Protein AF-A0A6L8QB76-F1 (afdb_monomer)

Foldseek 3Di:
DPPVCVVVDDPLVVLVVCCVPQAANAEAADPPDPVSVVVLVSNLVNPTRYHYDYDCPVDDDPVSVVSVVVSCVVSVD

Sequence (77 aa):
MDPKDFETKSPEELLRWSMDNYGLKAGLASSFGVEDMVLIDMISKLGGPITIFTLDTGRLHEETYELMERVRTKYGL

pLDDT: mean 93.37, std 5.4, range [71.06, 98.12]

Structure (mmCIF, N/CA/C/O backbone):
data_AF-A0A6L8QB76-F1
#
_entry.id   AF-A0A6L8QB76-F1
#
loop_
_atom_site.group_PDB
_atom_site.id
_atom_site.type_symbol
_atom_site.label_atom_id
_atom_site.label_alt_id
_atom_site.label_comp_id
_atom_site.label_asym_id
_atom_site.label_entity_id
_atom_site.label_seq_id
_atom_site.pdbx_PDB_ins_code
_atom_site.Cartn_x
_atom_site.Cartn_y
_atom_site.Cartn_z
_atom_site.occupancy
_atom_site.B_iso_or_equiv
_atom_site.auth_seq_id
_atom_site.auth_comp_id
_atom_site.auth_asym_id
_atom_site.auth_atom_id
_atom_site.pdbx_PDB_model_num
ATOM 1 N N . MET A 1 1 ? 9.646 -11.609 -16.119 1.00 84.56 1 MET A N 1
ATOM 2 C CA . MET A 1 1 ? 10.914 -11.072 -15.596 1.00 84.56 1 MET A CA 1
ATOM 3 C C . MET A 1 1 ? 11.485 -12.129 -14.671 1.00 84.56 1 MET A C 1
ATOM 5 O O . MET A 1 1 ? 10.703 -12.695 -13.915 1.00 84.56 1 MET A O 1
ATOM 9 N N . ASP A 1 2 ? 12.768 -12.470 -14.794 1.00 89.19 2 ASP 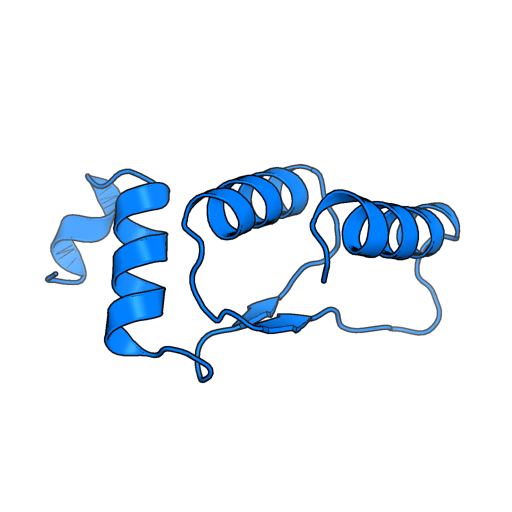A N 1
ATOM 10 C CA . ASP A 1 2 ? 13.409 -13.396 -13.852 1.00 89.19 2 ASP A CA 1
ATOM 11 C C . ASP A 1 2 ? 13.652 -12.643 -12.527 1.00 89.19 2 ASP A C 1
ATOM 13 O O . ASP A 1 2 ? 14.143 -11.511 -12.579 1.00 89.19 2 ASP A O 1
ATOM 17 N N . PRO A 1 3 ? 13.309 -13.210 -11.352 1.00 86.56 3 PRO A N 1
ATOM 18 C CA . PRO A 1 3 ? 13.582 -12.589 -10.053 1.00 86.56 3 PRO A CA 1
ATOM 19 C C . PRO A 1 3 ? 15.030 -12.129 -9.852 1.00 86.56 3 PRO A C 1
ATOM 21 O O . PRO A 1 3 ? 15.273 -11.181 -9.110 1.00 86.56 3 PRO A O 1
ATOM 24 N N . LYS A 1 4 ? 16.000 -12.762 -10.523 1.00 91.50 4 LYS A N 1
ATOM 25 C CA . LYS A 1 4 ? 17.418 -12.375 -10.456 1.00 91.50 4 LYS A CA 1
ATOM 26 C C . LYS A 1 4 ? 17.704 -10.987 -11.030 1.00 91.50 4 LYS A C 1
ATOM 28 O O . LYS A 1 4 ? 18.721 -10.398 -10.681 1.00 91.50 4 LYS A O 1
ATOM 33 N N . ASP A 1 5 ? 16.822 -10.467 -11.880 1.00 93.12 5 ASP A N 1
ATOM 34 C CA . ASP A 1 5 ? 17.016 -9.179 -12.545 1.00 93.12 5 ASP A CA 1
ATOM 35 C C . ASP A 1 5 ? 16.439 -8.000 -11.742 1.00 93.12 5 ASP A C 1
ATOM 37 O O . ASP A 1 5 ? 16.682 -6.848 -12.106 1.00 93.12 5 ASP A O 1
ATOM 41 N N . PHE A 1 6 ? 15.677 -8.257 -10.669 1.00 95.31 6 PHE A N 1
ATOM 42 C CA . PHE A 1 6 ? 14.844 -7.246 -9.998 1.00 95.31 6 PHE A CA 1
ATOM 43 C C . PHE A 1 6 ? 15.640 -6.054 -9.456 1.00 95.31 6 PHE A C 1
ATOM 45 O O . PHE A 1 6 ? 15.193 -4.921 -9.595 1.00 95.31 6 PHE A O 1
ATOM 52 N N . GLU A 1 7 ? 16.842 -6.286 -8.926 1.00 95.94 7 GLU A N 1
ATOM 53 C CA . GLU A 1 7 ? 17.712 -5.239 -8.359 1.00 95.94 7 GLU A CA 1
ATOM 54 C C . GLU A 1 7 ? 18.128 -4.162 -9.378 1.00 95.94 7 GLU A C 1
ATOM 56 O O . GLU A 1 7 ? 18.534 -3.064 -9.009 1.00 95.94 7 GLU A O 1
ATOM 61 N N . THR A 1 8 ? 18.045 -4.466 -10.677 1.00 96.69 8 THR A N 1
ATOM 62 C CA . THR A 1 8 ? 18.422 -3.533 -11.754 1.00 96.69 8 THR A CA 1
ATOM 63 C C . THR A 1 8 ? 17.238 -2.769 -12.339 1.00 96.69 8 THR A C 1
ATOM 65 O O . THR A 1 8 ? 17.415 -1.970 -13.261 1.00 96.69 8 THR A O 1
ATOM 68 N N . LYS A 1 9 ? 16.025 -3.039 -11.848 1.00 97.25 9 LYS A N 1
ATOM 69 C CA . LYS A 1 9 ? 14.773 -2.549 -12.423 1.00 97.25 9 LYS A CA 1
ATOM 70 C C . LYS A 1 9 ? 14.250 -1.339 -11.685 1.00 97.25 9 LYS A C 1
ATOM 72 O O . LYS A 1 9 ? 14.465 -1.179 -10.485 1.00 97.25 9 LYS A O 1
ATOM 77 N N . SER A 1 10 ? 13.535 -0.487 -12.414 1.00 97.12 10 SER A N 1
ATOM 78 C CA . SER A 1 10 ? 12.841 0.629 -11.785 1.00 97.12 10 SER A CA 1
ATOM 79 C C . SER A 1 10 ? 11.668 0.119 -10.931 1.00 97.12 10 SER A C 1
ATOM 81 O O . SER A 1 10 ? 11.097 -0.941 -11.223 1.00 97.12 10 SER A O 1
ATOM 83 N N . PRO A 1 11 ? 11.248 0.874 -9.900 1.00 95.81 11 PRO A N 1
ATOM 84 C CA . PRO A 1 11 ? 10.049 0.546 -9.133 1.00 95.81 11 PRO A CA 1
ATOM 85 C C . PRO A 1 11 ? 8.810 0.364 -10.021 1.00 95.81 11 PRO A C 1
ATOM 87 O O . PRO A 1 11 ? 8.033 -0.565 -9.818 1.00 95.81 11 PRO A O 1
ATOM 90 N N . GLU A 1 12 ? 8.640 1.195 -11.050 1.00 95.69 12 GLU A N 1
ATOM 91 C CA . GLU A 1 12 ? 7.513 1.121 -11.983 1.00 95.69 12 GLU A CA 1
ATOM 92 C C . GLU 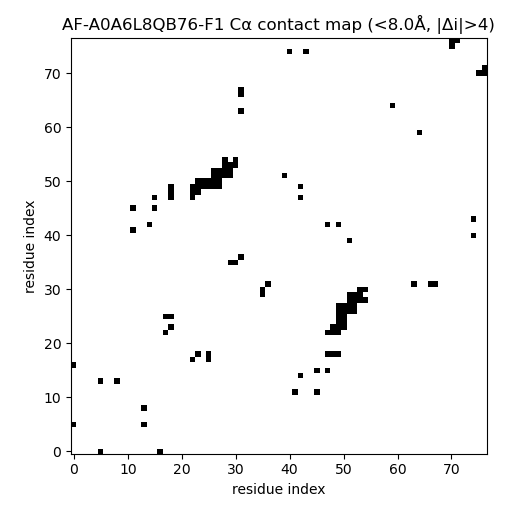A 1 12 ? 7.522 -0.163 -12.819 1.00 95.69 12 GLU A C 1
ATOM 94 O O . GLU A 1 12 ? 6.457 -0.738 -13.058 1.00 95.69 12 GLU A O 1
ATOM 99 N N . GLU A 1 13 ? 8.699 -0.635 -13.248 1.00 96.00 13 GLU A N 1
ATOM 100 C CA . GLU A 1 13 ? 8.834 -1.917 -13.948 1.00 96.00 13 GLU A CA 1
ATOM 101 C C . GLU A 1 13 ? 8.401 -3.082 -13.048 1.00 96.00 13 GLU A C 1
ATOM 103 O O . GLU A 1 13 ? 7.671 -3.969 -13.497 1.00 96.00 13 GLU A O 1
ATOM 108 N N . LEU A 1 14 ? 8.804 -3.066 -11.774 1.00 95.62 14 LEU A N 1
ATOM 109 C CA . LEU A 1 14 ? 8.453 -4.109 -10.805 1.00 95.62 14 LEU A CA 1
ATOM 110 C C . LEU A 1 14 ? 6.970 -4.072 -10.419 1.00 95.62 14 LEU A C 1
ATOM 112 O O . LEU A 1 14 ? 6.328 -5.123 -10.320 1.00 95.62 14 LEU A O 1
ATOM 116 N N . LEU A 1 15 ? 6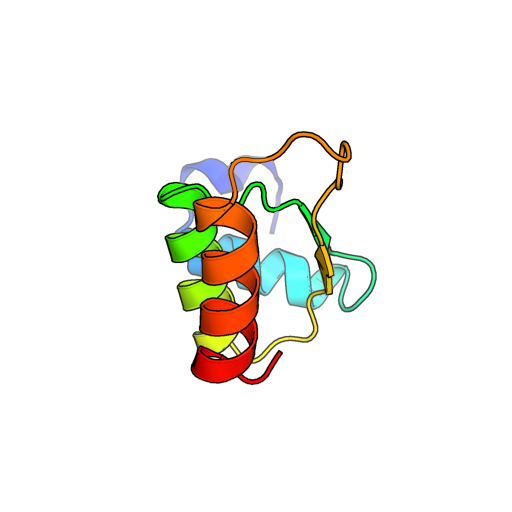.399 -2.877 -10.248 1.00 94.31 15 LEU A N 1
ATOM 117 C CA . LEU A 1 15 ? 4.971 -2.693 -9.985 1.00 94.31 15 LEU A CA 1
ATOM 118 C C . LEU A 1 15 ? 4.131 -3.187 -11.164 1.00 94.31 15 LEU A C 1
ATOM 120 O O . LEU A 1 15 ? 3.206 -3.973 -10.962 1.00 94.31 15 LEU A O 1
ATOM 124 N N . ARG A 1 16 ? 4.485 -2.798 -12.396 1.00 93.31 16 ARG A N 1
ATOM 125 C CA . ARG A 1 16 ? 3.793 -3.261 -13.606 1.00 93.31 16 ARG A CA 1
ATOM 126 C C . ARG A 1 16 ? 3.909 -4.773 -13.763 1.00 93.31 16 ARG A C 1
ATOM 128 O O . ARG A 1 16 ? 2.899 -5.436 -13.966 1.00 93.31 16 ARG A O 1
ATOM 135 N N . TRP A 1 17 ? 5.104 -5.332 -13.567 1.00 93.81 17 TRP A N 1
ATOM 136 C CA . TRP A 1 17 ? 5.292 -6.781 -13.584 1.00 93.81 17 TRP A CA 1
ATOM 137 C C . TRP A 1 17 ? 4.406 -7.479 -12.539 1.00 93.81 17 TRP A C 1
ATOM 139 O O . TRP A 1 17 ? 3.749 -8.468 -12.859 1.00 93.81 17 TRP A O 1
ATOM 149 N N . SER A 1 18 ? 4.313 -6.948 -11.319 1.00 92.75 18 SER A N 1
ATOM 150 C CA . SER A 1 18 ? 3.457 -7.515 -10.268 1.00 92.75 18 SER A CA 1
ATOM 151 C C . SER A 1 18 ? 1.971 -7.473 -10.650 1.00 92.75 18 SER A C 1
ATOM 153 O O . SER A 1 18 ? 1.269 -8.474 -10.501 1.00 92.75 18 SER A O 1
ATOM 155 N N . MET A 1 19 ? 1.502 -6.352 -11.203 1.00 90.81 19 MET A N 1
ATOM 156 C CA . MET A 1 19 ? 0.125 -6.196 -11.689 1.00 90.81 19 MET A CA 1
ATOM 157 C C . MET A 1 19 ? -0.189 -7.162 -12.838 1.00 90.81 19 MET A C 1
ATOM 159 O O . MET A 1 19 ? -1.230 -7.813 -12.812 1.00 90.81 19 MET A O 1
ATOM 163 N N . ASP A 1 20 ? 0.720 -7.313 -13.802 1.00 91.88 20 ASP A N 1
ATOM 164 C CA . ASP A 1 20 ? 0.524 -8.179 -14.970 1.00 91.88 20 ASP A CA 1
ATOM 165 C C . ASP A 1 20 ? 0.488 -9.671 -14.593 1.00 91.88 20 ASP A C 1
ATOM 167 O O . ASP A 1 20 ? -0.215 -10.458 -15.227 1.00 91.88 20 ASP A O 1
ATOM 171 N N . ASN A 1 21 ? 1.236 -10.078 -13.559 1.00 92.56 21 ASN A N 1
ATOM 172 C CA . ASN A 1 21 ? 1.353 -11.489 -13.166 1.00 92.56 21 ASN A CA 1
ATOM 173 C C . ASN A 1 21 ? 0.306 -11.919 -12.132 1.00 92.56 21 ASN A C 1
ATOM 175 O O . ASN A 1 21 ? -0.110 -13.079 -12.132 1.00 92.56 21 ASN A O 1
ATOM 179 N N . TYR A 1 22 ? -0.128 -11.011 -11.255 1.00 91.81 22 TYR A N 1
ATOM 180 C CA . TYR A 1 22 ? -1.019 -11.348 -10.142 1.00 91.81 22 TYR A CA 1
ATOM 181 C C . TYR A 1 22 ? -2.373 -10.626 -10.188 1.00 91.81 22 TYR A C 1
ATOM 183 O O . TYR A 1 22 ? -3.336 -11.120 -9.593 1.00 91.81 22 TYR A O 1
ATOM 191 N N . GLY A 1 23 ? -2.484 -9.493 -10.889 1.00 88.62 23 GLY A N 1
ATOM 192 C CA . GLY A 1 23 ? -3.689 -8.660 -10.919 1.00 88.62 23 GLY A CA 1
ATOM 193 C C . GLY A 1 23 ? -4.215 -8.367 -9.511 1.00 88.62 23 GLY A C 1
ATOM 194 O O . GLY A 1 23 ? -3.449 -8.053 -8.603 1.00 88.62 23 GLY A O 1
ATOM 195 N N . LEU A 1 24 ? -5.515 -8.593 -9.300 1.00 88.19 24 LEU A N 1
ATOM 196 C CA . LEU A 1 24 ? -6.196 -8.416 -8.007 1.00 88.19 24 LEU A CA 1
ATOM 197 C C . LEU A 1 24 ? -5.704 -9.340 -6.876 1.00 88.19 24 LEU A C 1
ATOM 199 O O . LEU A 1 24 ? -6.125 -9.176 -5.736 1.00 88.19 24 LEU A O 1
ATOM 203 N N . LYS A 1 25 ? -4.855 -10.337 -7.162 1.00 90.81 25 LYS A N 1
ATOM 204 C CA . LYS A 1 25 ? -4.226 -11.161 -6.116 1.00 90.81 25 LYS A CA 1
ATOM 205 C C . LYS A 1 25 ? -2.984 -10.499 -5.518 1.00 90.81 25 LYS A C 1
ATOM 207 O O . LYS A 1 25 ? -2.511 -10.963 -4.483 1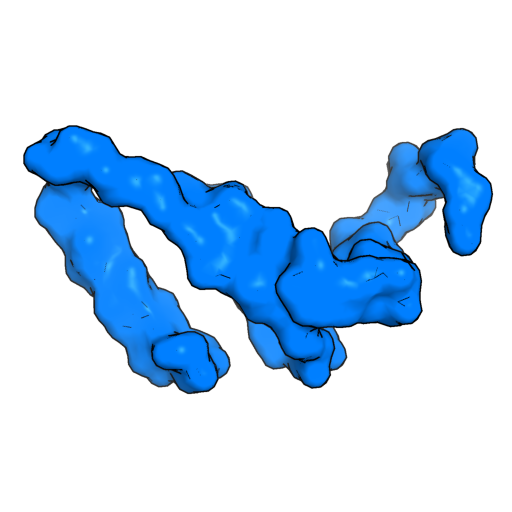.00 90.81 25 LYS A O 1
ATOM 212 N N . ALA A 1 26 ? -2.451 -9.452 -6.150 1.00 91.38 26 ALA A N 1
ATOM 213 C CA . ALA A 1 26 ? -1.438 -8.602 -5.544 1.00 91.38 26 ALA A CA 1
ATOM 214 C C . ALA A 1 26 ? -2.108 -7.518 -4.695 1.00 91.38 26 ALA A C 1
ATOM 216 O O . ALA A 1 26 ? -3.065 -6.867 -5.123 1.00 91.38 26 ALA A O 1
ATOM 217 N N . GLY A 1 27 ? -1.564 -7.307 -3.499 1.00 92.81 27 GLY A N 1
ATOM 218 C CA . GLY A 1 27 ? -1.973 -6.225 -2.621 1.00 92.81 27 GLY A CA 1
ATOM 219 C C . GLY A 1 27 ? -0.771 -5.459 -2.087 1.00 92.81 27 GLY A C 1
ATOM 220 O O . GLY A 1 27 ? 0.213 -6.069 -1.670 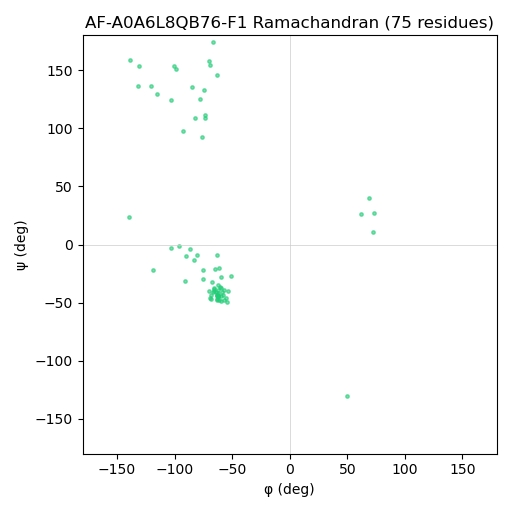1.00 92.81 27 GLY A O 1
ATOM 221 N N . LEU A 1 28 ? -0.864 -4.131 -2.079 1.00 94.44 28 LEU A N 1
ATOM 222 C CA . LEU A 1 28 ? 0.041 -3.280 -1.322 1.00 94.44 28 LEU A CA 1
ATOM 223 C C . LEU A 1 28 ? -0.455 -3.221 0.126 1.00 94.44 28 LEU A C 1
ATOM 225 O O . LEU A 1 28 ? -1.479 -2.598 0.416 1.00 94.44 28 LEU A O 1
ATOM 229 N N . ALA A 1 29 ? 0.290 -3.859 1.025 1.00 96.56 29 ALA A N 1
ATOM 230 C CA . ALA A 1 29 ? 0.157 -3.623 2.454 1.00 96.56 29 ALA A CA 1
ATOM 231 C C . ALA A 1 29 ? 0.782 -2.257 2.771 1.00 96.56 29 ALA A C 1
ATOM 233 O O .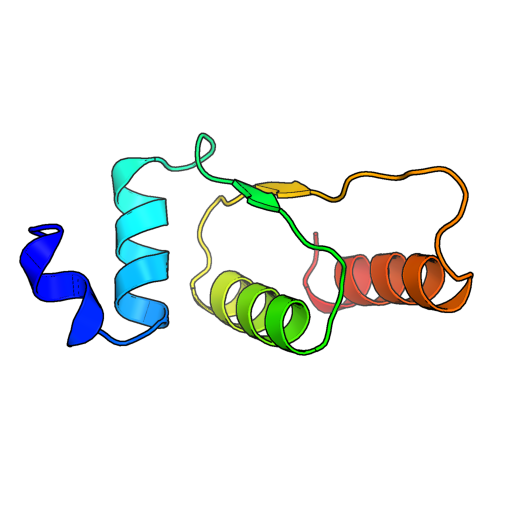 ALA A 1 29 ? 1.990 -2.096 2.639 1.00 96.56 29 ALA A O 1
ATOM 234 N N . SER A 1 30 ? -0.042 -1.284 3.148 1.00 96.50 30 SER A N 1
ATOM 235 C CA . SER A 1 30 ? 0.370 0.092 3.417 1.00 96.50 30 SER A CA 1
ATOM 236 C C . SER A 1 30 ? 0.145 0.445 4.882 1.00 96.50 30 SER A C 1
ATOM 238 O O . SER A 1 30 ? -0.948 0.278 5.431 1.00 96.50 30 SER A O 1
ATOM 240 N N . SER A 1 31 ? 1.186 0.976 5.509 1.00 96.25 31 SER A N 1
ATOM 241 C CA . SER A 1 31 ? 1.132 1.652 6.806 1.00 96.25 31 SER A CA 1
ATOM 242 C C . SER A 1 31 ? 0.797 3.143 6.677 1.00 96.25 31 SER A C 1
ATOM 244 O O . SER A 1 31 ? 0.630 3.820 7.688 1.00 96.25 31 SER A O 1
ATOM 246 N N . PHE A 1 32 ? 0.683 3.645 5.440 1.00 96.69 32 PHE A N 1
ATOM 247 C CA . PHE A 1 32 ? 0.569 5.065 5.094 1.00 96.69 32 PHE A CA 1
ATOM 248 C C . PHE A 1 32 ? 1.789 5.905 5.516 1.00 96.69 32 PHE A C 1
ATOM 250 O O . PHE A 1 32 ? 1.686 7.119 5.699 1.00 96.69 32 PHE A O 1
ATOM 257 N N . GLY A 1 33 ? 2.959 5.267 5.622 1.00 96.50 33 GLY A N 1
ATOM 258 C CA . GLY A 1 33 ? 4.248 5.946 5.731 1.00 96.50 33 GLY A CA 1
ATOM 259 C C . GLY A 1 33 ? 4.625 6.704 4.453 1.00 96.50 33 GLY A C 1
ATOM 260 O O . GLY A 1 33 ? 3.948 6.631 3.426 1.00 96.50 33 GLY A O 1
ATOM 261 N N . VAL A 1 34 ? 5.728 7.451 4.499 1.00 96.44 34 VAL A N 1
ATOM 262 C CA . VAL A 1 34 ? 6.149 8.319 3.383 1.00 96.44 34 VAL A CA 1
ATOM 263 C C . VAL A 1 34 ? 6.459 7.498 2.128 1.00 96.44 34 VAL A C 1
ATOM 265 O O . VAL A 1 34 ? 6.045 7.857 1.028 1.00 96.44 34 VAL A O 1
ATOM 268 N N . GLU A 1 35 ? 7.156 6.383 2.295 1.00 97.19 35 GLU A N 1
ATOM 269 C CA . GLU A 1 35 ? 7.498 5.426 1.250 1.00 97.19 35 GLU A CA 1
ATOM 270 C C . GLU A 1 35 ? 6.257 4.755 0.648 1.00 97.19 35 GLU A C 1
ATOM 272 O O . GLU A 1 35 ? 6.140 4.655 -0.575 1.00 97.19 35 GLU A O 1
ATOM 277 N N . ASP A 1 36 ? 5.277 4.401 1.480 1.00 96.75 36 ASP A N 1
ATOM 278 C CA . ASP A 1 36 ? 4.021 3.808 1.024 1.00 96.75 36 ASP A CA 1
ATOM 279 C C . ASP A 1 36 ? 3.225 4.811 0.189 1.00 96.75 36 ASP A C 1
ATOM 281 O O . ASP A 1 36 ? 2.639 4.457 -0.833 1.00 96.75 36 ASP A O 1
ATOM 285 N N . MET A 1 37 ? 3.252 6.090 0.574 1.00 97.00 37 MET A N 1
ATOM 286 C CA . MET A 1 37 ? 2.616 7.156 -0.193 1.00 97.00 37 MET A CA 1
ATOM 287 C C . MET A 1 37 ? 3.217 7.318 -1.592 1.00 97.00 37 MET A C 1
ATOM 289 O O . MET A 1 37 ? 2.478 7.620 -2.533 1.00 97.00 37 MET A O 1
ATOM 293 N N . VAL A 1 38 ? 4.527 7.095 -1.743 1.00 97.06 38 VAL A N 1
ATOM 294 C CA . VAL A 1 38 ? 5.198 7.085 -3.051 1.00 97.06 38 VAL A CA 1
ATOM 295 C C . VAL A 1 38 ? 4.741 5.883 -3.878 1.00 97.06 38 VAL A C 1
ATOM 297 O O . VAL A 1 38 ? 4.407 6.049 -5.050 1.00 97.06 38 VAL A O 1
ATOM 300 N N . LEU A 1 39 ? 4.646 4.693 -3.275 1.00 95.94 39 LEU A N 1
ATOM 301 C CA . LEU A 1 39 ? 4.150 3.499 -3.967 1.00 95.94 39 LEU A CA 1
ATOM 302 C C . LEU A 1 39 ? 2.690 3.655 -4.408 1.00 95.94 39 LEU A C 1
ATOM 304 O O . LEU A 1 39 ? 2.367 3.333 -5.549 1.00 95.94 39 LEU A O 1
ATOM 308 N N . ILE A 1 40 ? 1.820 4.199 -3.550 1.00 95.50 40 ILE A N 1
ATOM 309 C CA . ILE A 1 40 ? 0.417 4.489 -3.885 1.00 95.50 40 ILE A CA 1
ATOM 310 C C . ILE A 1 40 ? 0.332 5.474 -5.058 1.00 95.50 40 ILE A C 1
ATOM 312 O O . ILE A 1 40 ? -0.442 5.252 -5.990 1.00 95.50 40 ILE A O 1
ATOM 316 N N . ASP A 1 41 ? 1.145 6.535 -5.054 1.00 95.88 41 ASP A N 1
ATOM 317 C CA . ASP A 1 41 ? 1.194 7.500 -6.158 1.00 95.88 41 ASP A CA 1
ATOM 318 C C . ASP A 1 41 ? 1.633 6.833 -7.475 1.00 95.88 41 ASP A C 1
ATOM 320 O O . ASP A 1 41 ? 0.951 6.981 -8.492 1.00 95.88 41 ASP A O 1
ATOM 324 N N . MET A 1 42 ? 2.703 6.030 -7.453 1.00 95.50 42 MET A N 1
ATOM 325 C CA . MET A 1 42 ? 3.172 5.277 -8.624 1.00 95.50 42 MET A CA 1
ATOM 326 C C . MET A 1 42 ? 2.102 4.315 -9.149 1.00 95.50 42 MET A C 1
ATOM 328 O O . MET A 1 42 ? 1.794 4.317 -10.341 1.00 95.50 42 MET A O 1
ATOM 332 N N . ILE A 1 43 ? 1.488 3.531 -8.262 1.00 93.31 43 ILE A N 1
ATOM 333 C CA . ILE A 1 43 ? 0.404 2.599 -8.587 1.00 93.31 43 ILE A CA 1
ATOM 334 C C 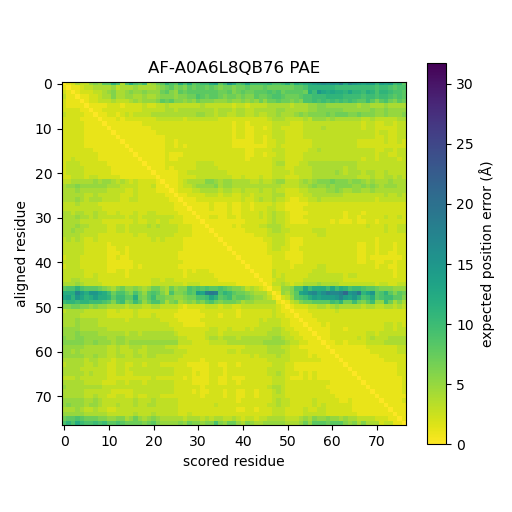. ILE A 1 43 ? -0.762 3.331 -9.255 1.00 93.31 43 ILE A C 1
ATOM 336 O O . ILE A 1 43 ? -1.237 2.894 -10.306 1.00 93.31 43 ILE A O 1
ATOM 340 N N . SER A 1 44 ? -1.198 4.455 -8.675 1.00 92.06 44 SER A N 1
ATOM 341 C CA . SER A 1 44 ? -2.335 5.227 -9.187 1.00 92.06 44 SER A CA 1
ATOM 342 C C . SER A 1 44 ? -2.094 5.726 -10.616 1.00 92.06 44 SER A C 1
ATOM 344 O O . SER A 1 44 ? -3.001 5.698 -11.445 1.00 92.06 44 SER A O 1
ATOM 346 N N . LYS A 1 45 ? -0.849 6.103 -10.941 1.00 93.31 45 LYS A N 1
ATOM 347 C CA . LYS A 1 45 ? -0.438 6.555 -12.279 1.00 93.31 45 LYS A CA 1
ATOM 348 C C . LYS A 1 45 ? -0.309 5.414 -13.286 1.00 93.31 45 LYS A C 1
ATOM 350 O O . LYS A 1 45 ? -0.504 5.636 -14.479 1.00 93.31 45 LYS A O 1
ATOM 355 N N . LEU A 1 46 ? 0.035 4.208 -12.833 1.00 92.00 46 LEU A N 1
ATOM 356 C CA . LEU A 1 46 ? 0.156 3.028 -13.694 1.00 92.00 46 LEU A CA 1
ATOM 357 C C . LEU A 1 46 ? -1.210 2.457 -14.109 1.00 92.00 46 LEU A C 1
ATOM 359 O O . LEU A 1 46 ? -1.282 1.791 -15.142 1.00 92.00 46 LEU A O 1
ATOM 363 N N . GLY A 1 47 ? -2.275 2.749 -13.352 1.00 80.88 47 GLY A N 1
ATOM 364 C CA . GLY A 1 47 ? -3.662 2.453 -13.732 1.00 80.88 47 GLY A CA 1
ATOM 365 C C . GLY A 1 47 ? -4.051 0.972 -13.654 1.00 80.88 47 GLY A C 1
ATOM 366 O O . GLY A 1 47 ? -4.925 0.533 -14.400 1.00 80.88 47 GLY A O 1
ATOM 367 N N . GLY A 1 48 ? -3.393 0.190 -12.792 1.00 71.25 48 GLY A N 1
ATOM 368 C CA . GLY A 1 48 ? -3.630 -1.248 -12.645 1.00 71.25 48 GLY A CA 1
ATOM 369 C C . GLY A 1 48 ? -4.515 -1.616 -11.443 1.00 71.25 48 GLY A C 1
ATOM 370 O O . GLY A 1 48 ? -4.535 -0.892 -10.447 1.00 71.25 48 GLY A O 1
ATOM 371 N N . PRO A 1 49 ? -5.228 -2.756 -11.496 1.00 71.06 49 PRO A N 1
ATOM 372 C CA . PRO A 1 49 ? -6.055 -3.228 -10.393 1.00 71.06 49 PRO A CA 1
ATOM 373 C C . PRO A 1 49 ? -5.170 -3.830 -9.291 1.00 71.06 49 PRO A C 1
ATOM 375 O O . PRO A 1 49 ? -4.848 -5.016 -9.335 1.00 71.06 49 PRO A O 1
ATOM 378 N N . ILE A 1 50 ? -4.775 -3.022 -8.305 1.00 77.38 50 ILE A N 1
ATOM 379 C CA . ILE A 1 50 ? -4.084 -3.504 -7.103 1.00 77.38 50 ILE A CA 1
ATOM 380 C C . ILE A 1 50 ? -4.891 -3.148 -5.859 1.00 77.38 50 ILE A C 1
ATOM 382 O O . ILE A 1 50 ? -5.412 -2.041 -5.720 1.00 77.38 50 ILE A O 1
ATOM 386 N N . THR A 1 51 ? -5.001 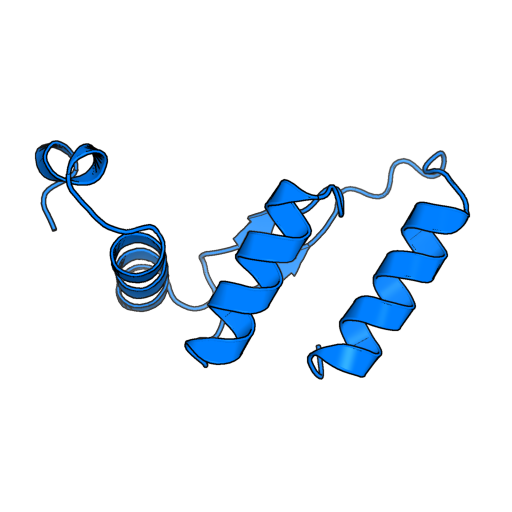-4.100 -4.941 1.00 88.38 51 THR A N 1
ATOM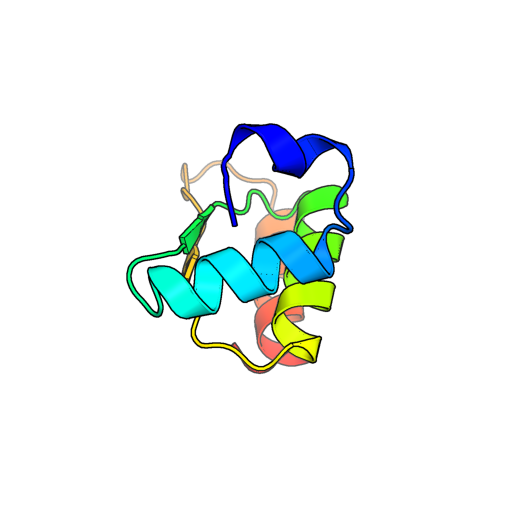 387 C CA . THR A 1 51 ? -5.638 -3.855 -3.650 1.00 88.38 51 THR A CA 1
ATOM 388 C C . THR A 1 51 ? -4.665 -3.101 -2.750 1.00 88.38 51 THR A C 1
ATOM 390 O O . THR A 1 51 ? -3.560 -3.573 -2.515 1.00 88.38 51 THR A O 1
ATOM 393 N N . ILE A 1 52 ? -5.059 -1.949 -2.213 1.00 92.31 52 ILE A N 1
ATOM 394 C CA . ILE A 1 52 ? -4.302 -1.268 -1.154 1.00 92.31 52 ILE A CA 1
ATOM 395 C C . ILE A 1 52 ? -5.030 -1.536 0.156 1.00 92.31 52 ILE A C 1
ATOM 397 O O . ILE A 1 52 ? -6.226 -1.271 0.266 1.00 92.31 52 ILE A O 1
ATOM 401 N N . PHE A 1 53 ? -4.327 -2.086 1.140 1.00 94.56 53 PHE A N 1
ATOM 402 C CA . PHE A 1 53 ? -4.916 -2.408 2.435 1.00 94.56 53 PHE A CA 1
ATOM 403 C C . PHE A 1 53 ? -3.973 -2.046 3.572 1.00 94.56 53 PHE A C 1
ATOM 405 O O . PHE A 1 53 ? -2.763 -1.940 3.394 1.00 94.56 53 PHE A O 1
ATOM 412 N N . THR A 1 54 ? -4.542 -1.885 4.759 1.00 96.38 54 THR A N 1
ATOM 413 C CA . THR A 1 54 ? -3.796 -1.638 5.989 1.00 96.38 54 THR A CA 1
ATOM 414 C C . THR A 1 54 ? -4.278 -2.576 7.080 1.00 96.38 54 THR A C 1
ATOM 416 O O . THR A 1 54 ? -5.419 -3.044 7.049 1.00 96.38 54 THR A O 1
ATOM 419 N N . LEU A 1 55 ? -3.405 -2.866 8.038 1.00 96.94 55 LEU A N 1
ATOM 420 C CA . LEU A 1 55 ? -3.773 -3.607 9.234 1.00 96.94 55 LEU A CA 1
ATOM 421 C C . LEU A 1 55 ? -4.141 -2.600 10.319 1.00 96.94 55 LEU A C 1
ATOM 423 O O . LEU A 1 55 ? -3.272 -2.046 10.990 1.00 96.94 55 LEU A O 1
ATOM 427 N N . ASP A 1 56 ? -5.440 -2.363 10.479 1.00 96.44 56 ASP A N 1
ATOM 428 C CA . ASP A 1 56 ? -5.936 -1.487 11.531 1.00 96.44 56 ASP A CA 1
ATOM 429 C C . ASP A 1 56 ? -5.823 -2.180 12.894 1.00 96.44 56 ASP A C 1
ATOM 431 O O . ASP A 1 56 ? -6.537 -3.133 13.210 1.00 96.44 56 ASP A O 1
ATOM 435 N N . THR A 1 57 ? -4.885 -1.700 13.705 1.00 96.50 57 THR A N 1
ATOM 436 C CA . THR A 1 57 ? -4.643 -2.214 15.059 1.00 96.50 57 THR A CA 1
ATOM 437 C C . THR A 1 57 ? -5.628 -1.658 16.092 1.00 96.50 57 THR A C 1
ATOM 439 O O . THR A 1 57 ? -5.608 -2.090 17.246 1.00 96.50 57 THR A O 1
ATOM 442 N N . GLY A 1 58 ? -6.444 -0.667 15.716 1.00 97.00 58 GLY A N 1
ATOM 443 C CA . GLY A 1 58 ? -7.265 0.128 16.630 1.00 97.00 58 GLY A CA 1
ATOM 444 C C . GLY A 1 58 ? -6.464 1.112 17.491 1.00 97.00 58 GLY A C 1
ATOM 445 O O . GLY A 1 58 ? -6.991 1.633 18.472 1.00 97.00 58 GLY A O 1
ATOM 446 N N . ARG A 1 59 ? -5.174 1.321 17.184 1.00 96.94 59 ARG A N 1
ATOM 447 C CA . ARG A 1 59 ? -4.259 2.220 17.915 1.00 96.94 59 ARG A CA 1
ATOM 448 C C . ARG A 1 59 ? -3.330 3.017 16.995 1.00 96.94 59 ARG A C 1
ATOM 450 O O . ARG A 1 59 ? -2.243 3.408 17.418 1.00 96.94 59 ARG A O 1
ATOM 457 N N . LEU A 1 60 ? -3.711 3.215 15.735 1.00 97.75 60 LEU A N 1
ATOM 458 C CA . LEU A 1 60 ? -2.957 4.106 14.855 1.00 97.75 60 LEU A CA 1
ATOM 459 C C . LEU A 1 60 ? -3.140 5.559 15.311 1.00 97.75 60 LEU A C 1
ATOM 461 O O . LEU A 1 60 ? -4.102 5.887 16.007 1.00 97.75 60 LEU A O 1
ATOM 465 N N . HIS A 1 61 ? -2.205 6.422 14.928 1.00 97.56 61 HIS A N 1
ATOM 466 C CA . HIS A 1 61 ? -2.341 7.856 15.163 1.00 97.56 61 HIS A CA 1
ATOM 467 C C . HIS A 1 61 ? -3.552 8.393 14.386 1.00 97.56 61 HIS A C 1
ATOM 469 O O . HIS A 1 61 ? -3.832 7.922 13.279 1.00 97.56 61 HIS A O 1
ATOM 475 N N . GLU A 1 62 ? -4.257 9.380 14.939 1.00 97.94 62 GLU A N 1
ATOM 476 C CA . GLU A 1 62 ? -5.433 9.985 14.297 1.00 97.94 62 GLU A CA 1
ATOM 477 C C . GLU A 1 62 ? -5.077 10.547 12.914 1.00 97.94 62 GLU A C 1
ATOM 479 O O . GLU A 1 62 ? -5.775 10.297 11.933 1.00 97.94 62 GLU A O 1
ATOM 484 N N . GLU A 1 63 ? -3.893 11.151 12.797 1.00 97.75 63 GLU A N 1
ATOM 485 C CA . GLU A 1 63 ? -3.332 11.669 11.552 1.00 97.75 63 GLU A CA 1
ATOM 486 C C . GLU A 1 63 ? -3.158 10.580 10.483 1.00 97.75 63 GLU A C 1
ATOM 488 O O . GLU A 1 63 ? -3.221 10.866 9.287 1.00 97.75 63 GLU A O 1
ATOM 493 N N . THR A 1 64 ? -2.955 9.321 10.890 1.00 97.75 64 THR A N 1
ATOM 494 C CA . THR A 1 64 ? -2.890 8.196 9.947 1.00 97.75 64 THR A CA 1
ATOM 495 C C . THR A 1 64 ? -4.268 7.937 9.354 1.00 97.75 64 THR A C 1
ATOM 497 O O . THR A 1 64 ? -4.372 7.835 8.136 1.00 97.75 64 THR A O 1
ATOM 500 N N . TYR A 1 65 ? -5.327 7.896 10.172 1.00 97.62 65 TYR A N 1
ATOM 501 C CA . TYR A 1 65 ? -6.702 7.727 9.687 1.00 97.62 65 TYR A CA 1
ATOM 502 C C . TYR A 1 65 ? -7.136 8.891 8.787 1.00 97.62 65 TYR A C 1
ATOM 504 O O . TYR A 1 65 ? -7.667 8.659 7.701 1.00 97.62 65 TYR A O 1
ATOM 512 N N . GLU A 1 66 ? -6.837 10.133 9.176 1.00 98.12 66 GLU A N 1
ATOM 513 C CA . GLU A 1 66 ? -7.088 11.309 8.334 1.00 98.12 66 GLU A CA 1
ATOM 514 C C . GLU A 1 66 ? -6.355 11.218 6.990 1.00 98.12 66 GLU A C 1
ATOM 516 O O . GLU A 1 66 ? -6.906 11.554 5.935 1.00 98.12 66 GLU A O 1
ATOM 521 N N . LEU A 1 67 ? -5.107 10.740 7.006 1.00 97.62 67 LEU A N 1
ATOM 522 C CA . LEU A 1 67 ? -4.347 10.503 5.788 1.00 97.62 67 LEU A CA 1
ATOM 523 C C . LEU A 1 67 ? -5.021 9.440 4.915 1.00 97.62 67 LEU A C 1
ATOM 525 O O . LEU A 1 67 ? -5.121 9.665 3.711 1.00 97.62 67 LEU A O 1
ATOM 529 N N . MET A 1 68 ? -5.550 8.346 5.478 1.00 96.50 68 MET A N 1
ATOM 530 C CA . MET A 1 68 ? -6.274 7.334 4.692 1.00 96.50 68 MET A CA 1
ATOM 531 C C . MET A 1 68 ? -7.431 7.956 3.902 1.00 96.50 68 MET A C 1
ATOM 533 O O . MET A 1 68 ? -7.552 7.711 2.700 1.00 96.50 68 MET A O 1
ATOM 537 N N . GLU A 1 69 ? -8.237 8.813 4.534 1.00 96.50 69 GLU A N 1
ATOM 538 C CA . GLU A 1 69 ? -9.360 9.482 3.861 1.00 96.50 69 GLU A CA 1
ATOM 539 C C . GLU A 1 69 ? -8.894 10.458 2.772 1.00 96.50 69 GLU A C 1
ATOM 541 O O . GLU A 1 69 ? -9.449 10.504 1.665 1.00 96.50 69 GLU A O 1
ATOM 546 N N . ARG A 1 70 ? -7.816 11.208 3.038 1.00 97.38 70 ARG A N 1
ATOM 547 C CA . ARG A 1 70 ? -7.202 12.098 2.040 1.00 97.38 70 ARG A CA 1
ATOM 548 C C . ARG A 1 70 ? -6.680 11.320 0.838 1.00 97.38 70 ARG A C 1
ATOM 550 O O . ARG A 1 70 ? -6.808 11.789 -0.291 1.00 97.38 70 ARG A O 1
ATOM 557 N N . VAL A 1 71 ? -6.096 10.149 1.068 1.00 95.56 71 VAL A N 1
ATOM 558 C CA . VAL A 1 71 ? -5.563 9.269 0.025 1.00 95.56 71 VAL A CA 1
ATOM 559 C C . VAL A 1 71 ? -6.686 8.687 -0.823 1.00 95.56 71 VAL A C 1
ATOM 561 O O . VAL A 1 71 ? -6.607 8.794 -2.046 1.00 95.56 71 VAL A O 1
ATOM 564 N N . ARG A 1 72 ? -7.757 8.169 -0.204 1.00 93.25 72 ARG A N 1
ATOM 565 C CA . ARG A 1 72 ? -8.949 7.694 -0.931 1.00 93.25 72 ARG A CA 1
ATOM 566 C C . ARG A 1 72 ? -9.512 8.768 -1.852 1.00 93.25 72 ARG A C 1
ATOM 568 O O . ARG A 1 72 ? -9.660 8.547 -3.049 1.00 93.25 72 ARG A O 1
ATOM 575 N N . THR A 1 73 ? -9.700 9.974 -1.318 1.00 95.44 73 THR A N 1
ATOM 576 C CA . THR A 1 73 ? -10.215 11.115 -2.089 1.00 95.44 73 THR A CA 1
ATOM 577 C C . THR A 1 73 ? -9.265 11.517 -3.221 1.00 95.44 73 THR A C 1
ATOM 579 O O . THR A 1 73 ? -9.700 11.724 -4.350 1.00 95.44 73 THR A O 1
ATOM 582 N N . LYS A 1 74 ? -7.960 11.632 -2.939 1.00 94.69 74 LYS A N 1
ATOM 583 C CA . LYS A 1 74 ? -6.970 12.118 -3.909 1.00 94.69 74 LYS A CA 1
ATOM 584 C C . LYS A 1 74 ? -6.786 11.166 -5.091 1.00 94.69 74 LYS A C 1
ATOM 586 O O . LYS A 1 74 ? -6.625 11.642 -6.211 1.00 94.69 74 LYS A O 1
ATOM 591 N N . TYR A 1 75 ? -6.755 9.859 -4.839 1.00 92.19 75 TYR A N 1
ATOM 592 C CA . TYR A 1 75 ? -6.444 8.854 -5.861 1.00 92.19 75 TYR A CA 1
ATOM 593 C C . TYR A 1 75 ? -7.678 8.107 -6.388 1.00 92.19 75 TYR A C 1
ATOM 595 O O . TYR A 1 75 ? -7.538 7.310 -7.311 1.00 92.19 75 TYR A O 1
ATOM 603 N N . GLY A 1 76 ? -8.874 8.381 -5.855 1.00 87.69 76 GLY A N 1
ATOM 604 C CA . GLY A 1 76 ? -10.117 7.736 -6.286 1.00 87.69 76 GLY A CA 1
ATOM 605 C C . GLY A 1 76 ? -10.184 6.255 -5.910 1.00 87.69 76 GLY A C 1
ATOM 606 O O . GLY A 1 76 ? -10.620 5.446 -6.729 1.00 87.69 76 GLY A O 1
ATOM 607 N N . LEU A 1 77 ? -9.704 5.920 -4.707 1.00 83.88 77 LEU A N 1
ATOM 608 C CA . LEU A 1 77 ? -9.714 4.562 -4.147 1.00 83.88 77 LEU A CA 1
ATOM 609 C C . LEU A 1 77 ? -10.977 4.292 -3.327 1.00 83.88 77 LEU A C 1
ATOM 611 O O . LEU A 1 77 ? -11.451 5.237 -2.654 1.00 83.88 77 LEU A O 1
#

Mean predicted aligned error: 3.09 Å

Secondary structure (DSSP, 8-state):
--GGGGGGS-HHHHHHHHHHHHGGG-EEE----HHHHHHHHHHHHHT---EEE----S---HHHHHHHHHHHHHHT-

Radius of gyration: 13.63 Å; Cα contacts (8 Å, |Δi|>4): 58; chains: 1; bounding box: 29×26×34 Å

Nearest PDB structures (foldseek):
  1sur-assembly1_A-2  TM=8.471E-01  e=7.434E-03  Escherichia coli
  6vpu-assembly7_G  TM=8.503E-01  e=1.256E-02  Vibrio vulnificus CMCP6
  6vpu-assembly8_H  TM=8.426E-01  e=2.583E-02  Vibrio vulnificus CMCP6
  7xjt-assembly2_B  TM=4.382E-01  e=2.087E+00  Psychrobacter sp. PAMC 21119

Solvent-accessible surface area (backbone atoms only — not comparable to full-atom values): 4824 Å² total; per-residue (Å²): 132,64,80,90,54,52,91,81,52,56,71,67,58,53,51,50,51,46,39,77,74,44,30,76,77,35,62,49,82,38,89,73,44,76,68,42,50,51,51,51,52,53,48,62,74,70,70,61,64,60,43,77,45,64,84,84,80,89,72,72,58,67,69,55,58,55,45,52,55,52,47,27,67,74,68,72,100